Protein AF-A0A6M2CQU5-F1 (afdb_monomer)

Mean predicted aligned error: 20.32 Å

Sequence (167 aa):
MAASSAPPEDVNLLYPVLMSSTAIVNILKERYVKHPRLEELDKEALVQLYEKTVLPLPQRKYRDTRSGRALSALRKHADSRSKRKASRDFSSDSTTTKLRAGNRSHNDGKGPQRPSEPPHTKSGRQSSGGEWGSWDEESKSTKRSITNRCLGEGPPRKKHRTPITWP

pLDDT: mean 70.89, std 21.06, range [34.69, 97.88]

Organism: Rhipicephalus microplus (NCBI:txid6941)

Radius of gyration: 31.7 Å; Cα contacts (8 Å, |Δi|>4): 36; chains: 1; bounding box: 64×49×88 Å

InterPro domains:
  IPR024887 Ashwin [PF15323] (12-94)

Foldseek 3Di:
DDPPPDPPDPDPLVCLVPDDLVVLLVVCVVLVPDDPCSPPDDSVVSVVSSCVRVDDDDDDQFDPDPVSVVVVVVVVVVVVVVVVPVPPPPDPDDDDDDDDDDDDDDDDDDDDDDDDDDDDDDDDDDDDDDDDDDPDDDDDDDDDDDDDDPPDDDDDDDDDDDDDDDD

Structure (mmCIF, N/CA/C/O backbone):
data_AF-A0A6M2CQU5-F1
#
_entry.id   AF-A0A6M2CQU5-F1
#
loop_
_atom_site.group_PDB
_atom_site.id
_atom_site.type_symbol
_atom_site.label_atom_id
_atom_site.label_alt_id
_atom_site.label_comp_id
_atom_site.label_asym_id
_atom_site.label_entity_id
_atom_site.label_seq_id
_atom_site.pdbx_PDB_ins_code
_atom_site.Cartn_x
_atom_site.Cartn_y
_atom_site.Cartn_z
_atom_site.occupancy
_atom_site.B_iso_or_equiv
_atom_site.auth_seq_id
_atom_site.auth_comp_id
_atom_site.auth_asym_id
_atom_site.auth_atom_id
_atom_site.pdbx_PDB_model_num
ATOM 1 N N . MET A 1 1 ? -5.163 11.323 38.591 1.00 47.00 1 MET A N 1
ATOM 2 C CA . MET A 1 1 ? -5.604 10.296 37.624 1.00 47.00 1 MET A CA 1
ATOM 3 C C . MET A 1 1 ? -4.440 10.025 36.687 1.00 47.00 1 MET A C 1
ATOM 5 O O . MET A 1 1 ? -4.080 10.914 35.929 1.00 47.00 1 MET A O 1
ATOM 9 N N . ALA A 1 2 ? -3.766 8.885 36.843 1.00 43.62 2 ALA A N 1
ATOM 10 C CA . ALA A 1 2 ? -2.588 8.542 36.051 1.00 43.62 2 ALA A CA 1
ATOM 11 C C . ALA A 1 2 ? -3.030 7.964 34.699 1.00 43.62 2 ALA A C 1
ATOM 13 O O . ALA A 1 2 ? -3.781 6.991 34.660 1.00 43.62 2 ALA A O 1
ATOM 14 N N . ALA A 1 3 ? -2.594 8.582 33.602 1.00 52.84 3 ALA A N 1
ATOM 15 C CA . ALA A 1 3 ? -2.776 8.043 32.264 1.00 52.84 3 ALA A CA 1
ATOM 16 C C . ALA A 1 3 ? -1.886 6.801 32.120 1.00 52.84 3 ALA A C 1
ATOM 18 O O . ALA A 1 3 ? -0.664 6.905 32.059 1.00 52.84 3 ALA A O 1
ATOM 19 N N . SER A 1 4 ? -2.506 5.623 32.114 1.00 50.75 4 SER A N 1
ATOM 20 C CA . SER A 1 4 ? -1.859 4.358 31.771 1.00 50.75 4 SER A CA 1
ATOM 21 C C . SER A 1 4 ? -1.487 4.387 30.286 1.00 50.75 4 SER A C 1
ATOM 23 O O . SER A 1 4 ? -2.277 3.968 29.439 1.00 50.75 4 SER A O 1
ATOM 25 N N . SER A 1 5 ? -0.307 4.909 29.948 1.00 54.56 5 SER A N 1
ATOM 26 C CA . SER A 1 5 ? 0.266 4.726 28.616 1.00 54.56 5 SER A CA 1
ATOM 27 C C . SER A 1 5 ? 0.709 3.271 28.501 1.00 54.56 5 SER A C 1
ATOM 29 O O . SER A 1 5 ? 1.737 2.886 29.063 1.00 54.56 5 SER A O 1
ATOM 31 N N . ALA A 1 6 ? -0.096 2.452 27.824 1.00 59.59 6 ALA A N 1
ATOM 32 C CA . ALA A 1 6 ? 0.315 1.110 27.442 1.00 59.59 6 ALA A CA 1
ATOM 33 C C . ALA A 1 6 ? 1.651 1.195 26.677 1.00 59.59 6 ALA A C 1
ATOM 35 O O . ALA A 1 6 ? 1.843 2.149 25.910 1.00 59.59 6 ALA A O 1
ATOM 36 N N . PRO A 1 7 ? 2.587 0.257 26.907 1.00 59.62 7 PRO A N 1
ATOM 37 C CA . PRO A 1 7 ? 3.834 0.218 26.158 1.00 59.62 7 PRO A CA 1
ATOM 38 C C . PRO A 1 7 ? 3.524 0.174 24.654 1.00 59.62 7 PRO A C 1
ATOM 40 O O . PRO A 1 7 ? 2.490 -0.376 24.267 1.00 59.62 7 PRO A O 1
ATOM 43 N N . PRO A 1 8 ? 4.377 0.771 23.803 1.00 63.00 8 PRO A N 1
ATOM 44 C CA . PRO A 1 8 ? 4.233 0.637 22.364 1.00 63.00 8 PRO A CA 1
ATOM 45 C C . PRO A 1 8 ? 4.396 -0.844 22.028 1.00 63.00 8 PRO A C 1
ATOM 47 O O . PRO A 1 8 ? 5.507 -1.366 22.003 1.00 63.00 8 PRO A O 1
ATOM 50 N N . GLU A 1 9 ? 3.266 -1.527 21.856 1.00 66.75 9 GLU A N 1
ATOM 51 C CA . GLU A 1 9 ? 3.208 -2.874 21.306 1.00 66.75 9 GLU A CA 1
ATOM 52 C C . GLU A 1 9 ? 4.043 -2.874 20.029 1.00 66.75 9 GLU A C 1
ATOM 54 O O . GLU A 1 9 ? 3.891 -1.987 19.185 1.00 66.75 9 GLU A O 1
ATOM 59 N N . ASP A 1 10 ? 4.958 -3.830 19.909 1.00 69.88 10 ASP A N 1
ATOM 60 C CA . ASP A 1 10 ? 5.828 -3.945 18.747 1.00 69.88 10 ASP A CA 1
ATOM 61 C C . ASP A 1 10 ? 4.947 -4.357 17.557 1.00 69.88 10 ASP A C 1
ATOM 63 O O . ASP A 1 10 ? 4.588 -5.523 17.364 1.00 69.88 10 ASP A O 1
ATOM 67 N N . VAL A 1 11 ? 4.452 -3.355 16.827 1.00 76.94 11 VAL A N 1
ATOM 68 C CA . VAL A 1 11 ? 3.375 -3.541 15.859 1.00 76.94 11 VAL A CA 1
ATOM 69 C C . VAL A 1 11 ? 3.913 -4.283 14.642 1.00 76.94 11 VAL A C 1
ATOM 71 O O . VAL A 1 11 ? 4.579 -3.713 13.776 1.00 76.94 11 VAL A O 1
ATOM 74 N N . ASN A 1 12 ? 3.571 -5.564 14.529 1.00 84.31 12 ASN A N 1
ATOM 75 C CA . ASN A 1 12 ? 3.919 -6.364 13.363 1.00 84.31 12 ASN A CA 1
ATOM 76 C C . ASN A 1 12 ? 3.044 -5.994 12.150 1.00 84.31 12 ASN A C 1
ATOM 78 O O . ASN A 1 12 ? 2.016 -6.616 11.884 1.00 84.31 12 ASN A O 1
ATOM 82 N N . LEU A 1 13 ? 3.487 -4.991 11.386 1.00 89.88 13 LEU A N 1
ATOM 83 C CA . LEU A 1 13 ? 2.782 -4.451 10.214 1.00 89.88 13 LEU A CA 1
ATOM 84 C C . LEU A 1 13 ? 2.593 -5.457 9.065 1.00 89.88 13 LEU A C 1
ATOM 86 O O . LEU A 1 13 ? 1.823 -5.196 8.142 1.00 89.88 13 LEU A O 1
ATOM 90 N N . LEU A 1 14 ? 3.308 -6.585 9.077 1.00 90.50 14 LEU A N 1
ATOM 91 C CA . LEU A 1 14 ? 3.225 -7.578 8.006 1.00 90.50 14 LEU A CA 1
ATOM 92 C C . LEU A 1 14 ? 2.052 -8.552 8.194 1.00 90.50 14 LEU A C 1
ATOM 94 O O . LEU A 1 14 ? 1.560 -9.099 7.210 1.00 90.50 14 LEU A O 1
ATOM 98 N N . TYR A 1 15 ? 1.596 -8.757 9.434 1.00 92.19 15 TYR A N 1
ATOM 99 C CA . TYR A 1 15 ? 0.587 -9.763 9.773 1.00 92.19 15 TYR A CA 1
ATOM 100 C C . TYR A 1 15 ? -0.573 -9.148 10.574 1.00 92.19 15 TYR A C 1
ATOM 102 O O . TYR A 1 15 ? -0.662 -9.353 11.788 1.00 92.19 15 TYR A O 1
ATOM 110 N N . PRO A 1 16 ? -1.511 -8.443 9.908 1.00 93.31 16 PRO A N 1
ATOM 111 C CA . PRO A 1 16 ? -2.639 -7.780 10.574 1.00 93.31 16 PRO A CA 1
ATOM 112 C C . PRO A 1 16 ? -3.546 -8.739 11.362 1.00 93.31 16 PRO A C 1
ATOM 114 O O . PRO A 1 16 ? -4.187 -8.330 12.324 1.00 93.31 16 PRO A O 1
ATOM 117 N N . VAL A 1 17 ? -3.572 -10.032 11.022 1.00 94.69 17 VAL A N 1
ATOM 118 C CA . VAL A 1 17 ? -4.366 -11.059 11.727 1.00 94.69 17 VAL A CA 1
ATOM 119 C C . VAL A 1 17 ? -3.966 -11.197 13.205 1.00 94.69 17 VAL A C 1
ATOM 121 O O . VAL A 1 17 ? -4.824 -11.425 14.065 1.00 94.69 17 VAL A O 1
ATOM 124 N N . LEU A 1 18 ? -2.676 -11.025 13.507 1.00 93.38 18 LEU A N 1
ATOM 125 C CA . LEU A 1 18 ? -2.125 -11.146 14.861 1.00 93.38 18 LEU A CA 1
ATOM 126 C C . LEU A 1 18 ? -2.379 -9.898 15.716 1.00 93.38 18 LEU A C 1
ATOM 128 O O . LEU A 1 18 ? -2.203 -9.935 16.929 1.00 93.38 18 LEU A O 1
ATOM 132 N N . MET A 1 19 ? -2.809 -8.801 15.095 1.00 92.38 19 MET A N 1
ATOM 133 C CA . MET A 1 19 ? -3.024 -7.529 15.769 1.00 92.38 19 MET A CA 1
ATOM 134 C C . MET A 1 19 ? -4.395 -7.466 16.454 1.00 92.38 19 MET A C 1
ATOM 136 O O . MET A 1 19 ? -5.351 -8.160 16.080 1.00 92.38 19 MET A O 1
ATOM 140 N N . SER A 1 20 ? -4.505 -6.598 17.461 1.00 94.25 20 SER A N 1
ATOM 141 C CA . SER A 1 20 ? -5.793 -6.237 18.053 1.00 94.25 20 SER A CA 1
ATOM 142 C C . SER A 1 20 ? -6.617 -5.394 17.073 1.00 94.25 20 SER A C 1
ATOM 144 O O . SER A 1 20 ? -6.075 -4.642 16.260 1.00 94.25 20 SER A O 1
ATOM 146 N N . SER A 1 21 ? -7.947 -5.495 17.150 1.00 94.69 21 SER A N 1
ATOM 147 C CA . SER A 1 21 ? -8.855 -4.690 16.319 1.00 94.69 21 SER A CA 1
ATOM 148 C C . SER A 1 21 ? -8.611 -3.190 16.506 1.00 94.69 21 SER A C 1
ATOM 150 O O . SER A 1 21 ? -8.567 -2.444 15.531 1.00 94.69 21 SER A O 1
ATOM 152 N N . THR A 1 22 ? -8.358 -2.758 17.743 1.00 94.62 22 THR A N 1
ATOM 153 C CA . THR A 1 22 ? -8.057 -1.362 18.085 1.00 94.62 22 THR A CA 1
ATOM 154 C C . THR A 1 22 ? -6.765 -0.866 17.434 1.00 94.62 22 THR A C 1
ATOM 156 O O . THR A 1 22 ? -6.745 0.244 16.903 1.00 94.62 22 THR A O 1
ATOM 159 N N . ALA A 1 23 ? -5.710 -1.688 17.391 1.00 94.38 23 ALA A N 1
ATOM 160 C CA . ALA A 1 23 ? -4.463 -1.333 16.716 1.00 94.38 23 ALA A CA 1
ATOM 161 C C . ALA A 1 23 ? -4.660 -1.172 15.200 1.00 94.38 23 ALA A C 1
ATOM 163 O O . ALA A 1 23 ? -4.158 -0.216 14.610 1.00 94.38 23 ALA A O 1
ATOM 164 N N . ILE A 1 24 ? -5.437 -2.063 14.572 1.00 94.81 24 ILE A N 1
ATOM 165 C CA . ILE A 1 24 ? -5.751 -1.972 13.137 1.00 94.81 24 ILE A CA 1
ATOM 166 C C . ILE A 1 24 ? -6.526 -0.680 12.838 1.00 94.81 24 ILE A C 1
ATOM 168 O O . ILE A 1 24 ? -6.179 0.041 11.902 1.00 94.81 24 ILE A O 1
ATOM 172 N N . VAL A 1 25 ? -7.530 -0.348 13.656 1.00 95.81 25 VAL A N 1
ATOM 173 C CA . VAL A 1 25 ? -8.308 0.896 13.529 1.00 95.81 25 VAL A CA 1
ATOM 174 C C . VAL A 1 25 ? -7.408 2.126 13.647 1.00 95.81 25 VAL A C 1
ATOM 176 O O . VAL A 1 25 ? -7.523 3.039 12.828 1.00 95.81 25 VAL A O 1
ATOM 179 N N . ASN A 1 26 ? -6.492 2.150 14.619 1.00 94.88 26 ASN A N 1
ATOM 180 C CA . ASN A 1 26 ? -5.570 3.271 14.808 1.00 94.88 26 ASN A CA 1
ATOM 181 C C . ASN A 1 26 ? -4.686 3.486 13.575 1.00 94.88 26 ASN A C 1
ATOM 183 O O . ASN A 1 26 ? -4.609 4.605 13.073 1.00 94.88 26 ASN A O 1
ATOM 187 N N . ILE A 1 27 ? -4.120 2.419 13.007 1.00 94.88 27 ILE A N 1
ATOM 188 C CA . ILE A 1 27 ? -3.289 2.528 11.798 1.00 94.88 27 ILE A CA 1
ATOM 189 C C . ILE A 1 27 ? -4.110 2.998 10.599 1.00 94.88 27 ILE A C 1
ATOM 191 O O . ILE A 1 27 ? -3.653 3.837 9.824 1.00 94.88 27 ILE A O 1
ATOM 195 N N . LEU A 1 28 ? -5.331 2.487 10.429 1.00 95.12 28 LEU A N 1
ATOM 196 C CA . LEU A 1 28 ? -6.207 2.913 9.336 1.00 95.12 28 LEU A CA 1
ATOM 197 C C . LEU A 1 28 ? -6.585 4.400 9.457 1.00 95.12 28 LEU A C 1
ATOM 199 O O . LEU A 1 28 ? -6.638 5.098 8.442 1.00 95.12 28 LEU A O 1
ATOM 203 N N . LYS A 1 29 ? -6.768 4.908 10.684 1.00 95.25 29 LYS A N 1
ATOM 204 C CA . LYS A 1 29 ? -6.970 6.339 10.962 1.00 95.25 29 LYS A CA 1
ATOM 205 C C . LYS A 1 29 ? -5.717 7.167 10.669 1.00 95.25 29 LYS A C 1
ATOM 207 O O . LYS A 1 29 ? -5.818 8.173 9.973 1.00 95.25 29 LYS A O 1
ATOM 212 N N . GLU A 1 30 ? -4.542 6.730 11.125 1.00 94.50 30 GLU A N 1
ATOM 213 C CA . GLU A 1 30 ? -3.251 7.388 10.851 1.00 94.50 30 GLU A CA 1
ATOM 214 C C . GLU A 1 30 ? -2.927 7.453 9.352 1.00 94.50 30 GLU A C 1
ATOM 216 O O . GLU A 1 30 ? -2.305 8.399 8.872 1.00 94.50 30 GLU A O 1
ATOM 221 N N . ARG A 1 31 ? -3.361 6.445 8.589 1.00 94.00 31 ARG A N 1
ATOM 222 C CA . ARG A 1 31 ? -3.231 6.388 7.127 1.00 94.00 31 ARG A CA 1
ATOM 223 C C . ARG A 1 31 ? -4.360 7.112 6.387 1.00 94.00 31 ARG A C 1
ATOM 225 O O . ARG A 1 31 ? -4.387 7.071 5.160 1.00 94.00 31 ARG A O 1
ATOM 232 N N . TYR A 1 32 ? -5.261 7.785 7.104 1.00 95.31 32 TYR A N 1
ATOM 233 C CA . TYR A 1 32 ? -6.387 8.542 6.551 1.00 95.31 32 TYR A CA 1
ATOM 234 C C . TYR A 1 32 ? -7.287 7.715 5.615 1.00 95.31 32 TYR A C 1
ATOM 236 O O . TYR A 1 32 ? -7.790 8.217 4.604 1.00 95.31 32 TYR A O 1
ATOM 244 N N . VAL A 1 33 ? -7.510 6.435 5.940 1.00 94.69 33 VAL A N 1
ATOM 245 C CA . VAL A 1 33 ? -8.412 5.567 5.174 1.00 94.69 33 VAL A CA 1
ATOM 246 C C . VAL A 1 33 ? -9.856 6.018 5.398 1.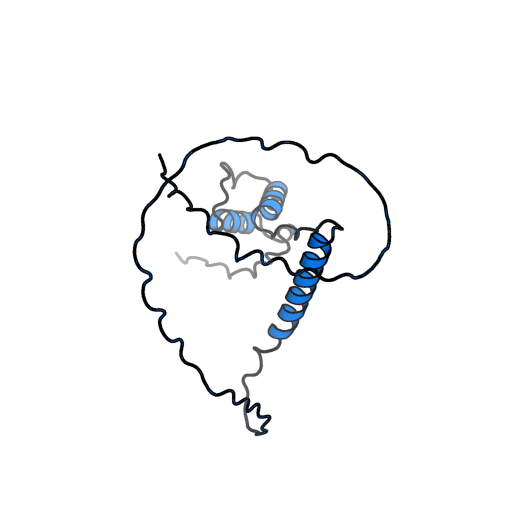00 94.69 33 VAL A C 1
ATOM 248 O O . VAL A 1 33 ? -10.379 5.981 6.510 1.00 94.69 33 VAL A O 1
ATOM 251 N N . LYS A 1 34 ? -10.521 6.458 4.325 1.00 92.75 34 LYS A N 1
ATOM 252 C CA . LYS A 1 34 ? -11.905 6.948 4.372 1.00 92.75 34 LYS A CA 1
ATOM 253 C C . LYS A 1 34 ? -12.884 5.773 4.455 1.00 92.75 34 LYS A C 1
ATOM 255 O O . LYS A 1 34 ? -13.228 5.193 3.430 1.00 92.75 34 LYS A O 1
ATOM 260 N N . HIS A 1 35 ? -13.354 5.452 5.658 1.00 91.56 35 HIS A N 1
ATOM 261 C CA . HIS A 1 35 ? -14.461 4.516 5.874 1.00 91.56 35 HIS A CA 1
ATOM 262 C C . HIS A 1 35 ? -15.443 5.097 6.906 1.00 91.56 35 HIS A C 1
ATOM 264 O O . HIS A 1 35 ? -15.001 5.477 7.989 1.00 91.56 35 HIS A O 1
ATOM 270 N N . PRO A 1 36 ? -16.756 5.185 6.608 1.00 88.12 36 PRO A 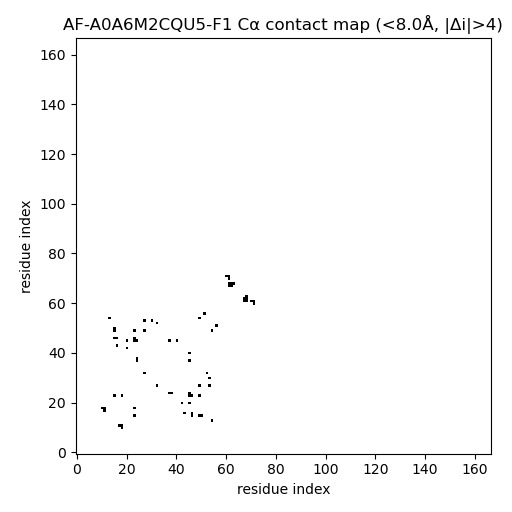N 1
ATOM 271 C CA . PRO A 1 36 ? -17.718 5.901 7.454 1.00 88.12 36 PRO A CA 1
ATOM 272 C C . PRO A 1 36 ? -17.924 5.258 8.832 1.00 88.12 36 PRO A C 1
ATOM 274 O O . PRO A 1 36 ? -18.296 5.945 9.775 1.00 88.12 36 PRO A O 1
ATOM 277 N N . ARG A 1 37 ? -17.687 3.949 8.949 1.00 91.88 37 ARG A N 1
ATOM 278 C CA . ARG A 1 37 ? -17.902 3.162 10.172 1.00 91.88 37 ARG A CA 1
ATOM 279 C C . ARG A 1 37 ? -16.724 2.236 10.408 1.00 91.88 37 ARG A C 1
ATOM 281 O O . ARG A 1 37 ? -16.807 1.046 10.155 1.00 91.88 37 ARG A O 1
ATOM 288 N N . LEU A 1 38 ? -15.569 2.803 10.730 1.00 92.62 38 LEU A N 1
ATOM 289 C CA . LEU A 1 38 ? -14.332 2.029 10.879 1.00 92.62 38 LEU A CA 1
ATOM 290 C C . LEU A 1 38 ? -14.313 1.241 12.203 1.00 92.62 38 LEU A C 1
ATOM 292 O O . LEU A 1 38 ? -13.746 0.162 12.265 1.00 92.62 38 LEU A O 1
ATOM 296 N N . GLU A 1 39 ? -14.976 1.756 13.238 1.00 92.38 39 GLU A N 1
ATOM 297 C CA . GLU A 1 39 ? -15.015 1.157 14.582 1.00 92.38 39 GLU A CA 1
ATOM 298 C C . GLU A 1 39 ? -16.064 0.047 14.731 1.00 92.38 39 GLU A C 1
ATOM 300 O O . GLU A 1 39 ? -15.928 -0.808 15.597 1.00 92.38 39 GLU A O 1
ATOM 305 N N . GLU A 1 40 ? -17.086 0.042 13.873 1.00 95.12 40 GLU A N 1
ATOM 306 C CA . GLU A 1 40 ? -18.176 -0.946 13.891 1.00 95.12 40 GLU A CA 1
ATOM 307 C C . GLU A 1 40 ? -17.854 -2.204 13.066 1.00 95.12 40 GLU A C 1
ATOM 309 O O . GLU A 1 40 ? -18.649 -3.138 13.032 1.00 95.12 40 GLU A O 1
ATOM 314 N N . LEU A 1 41 ? -16.726 -2.221 12.347 1.00 94.75 41 LEU A N 1
ATOM 315 C CA . LEU A 1 41 ? -16.362 -3.336 11.478 1.00 94.75 41 LEU A CA 1
ATOM 316 C C . LEU A 1 41 ? -15.846 -4.534 12.275 1.00 94.75 41 LEU A C 1
ATOM 318 O O . LEU A 1 41 ? -15.036 -4.397 13.194 1.00 94.75 41 LEU A O 1
ATOM 322 N N . ASP A 1 42 ? -16.221 -5.723 11.809 1.00 96.69 42 ASP A N 1
ATOM 323 C CA . ASP A 1 42 ? -15.645 -6.975 12.284 1.00 96.69 42 ASP A CA 1
ATOM 324 C C . ASP A 1 42 ? -14.130 -7.011 12.062 1.00 96.69 42 ASP A C 1
ATOM 326 O O . ASP A 1 42 ? -13.595 -6.450 11.097 1.00 96.69 42 ASP A O 1
ATOM 330 N N . LYS A 1 43 ? -13.422 -7.748 12.928 1.00 96.06 43 LYS A N 1
ATOM 331 C CA . LYS A 1 43 ? -11.962 -7.905 12.834 1.00 96.06 43 LYS A CA 1
ATOM 332 C C . LYS A 1 43 ? -11.533 -8.404 11.451 1.00 96.06 43 LYS A C 1
ATOM 334 O O . LYS A 1 43 ? -10.549 -7.912 10.908 1.00 96.06 43 LYS A O 1
ATOM 339 N N . GLU A 1 44 ? -12.269 -9.343 10.863 1.00 97.12 44 GLU A N 1
ATOM 340 C CA . GLU A 1 44 ? -11.964 -9.871 9.528 1.00 97.12 44 GLU A CA 1
ATOM 341 C C . GLU A 1 44 ? -12.087 -8.798 8.439 1.00 97.12 44 GLU A C 1
ATOM 343 O O . GLU A 1 44 ? -11.209 -8.674 7.583 1.00 97.12 44 GLU A O 1
ATOM 348 N N . ALA A 1 45 ? -13.133 -7.971 8.500 1.00 96.69 45 ALA A N 1
ATOM 349 C CA . ALA A 1 45 ? -13.329 -6.871 7.563 1.00 96.69 45 ALA A CA 1
ATOM 350 C C . ALA A 1 45 ? -12.243 -5.792 7.720 1.00 96.69 45 ALA A C 1
ATOM 352 O O . ALA A 1 45 ? -11.736 -5.274 6.721 1.00 96.69 45 ALA A O 1
ATOM 353 N N . LEU A 1 46 ? -11.831 -5.501 8.959 1.00 96.31 46 LEU A N 1
ATOM 354 C CA . LEU A 1 46 ? -10.708 -4.608 9.258 1.00 96.31 46 LEU A CA 1
ATOM 355 C C . LEU A 1 46 ? -9.393 -5.124 8.670 1.00 96.31 46 LEU A C 1
ATOM 357 O O . LEU A 1 46 ? -8.659 -4.356 8.048 1.00 96.31 46 LEU A O 1
ATOM 361 N N . VAL A 1 47 ? -9.113 -6.420 8.821 1.00 96.56 47 VAL A N 1
ATOM 362 C CA . VAL A 1 47 ? -7.927 -7.063 8.243 1.00 96.56 47 VAL A CA 1
ATOM 363 C C . VAL A 1 47 ? -7.950 -6.965 6.717 1.00 96.56 47 VAL A C 1
ATOM 365 O O . VAL A 1 47 ? -6.974 -6.514 6.125 1.00 96.56 47 VAL A O 1
ATOM 368 N N . GLN A 1 48 ? -9.070 -7.291 6.068 1.00 96.19 48 GLN A N 1
ATOM 369 C CA . GLN A 1 48 ? -9.181 -7.174 4.609 1.00 96.19 48 GLN A CA 1
ATOM 370 C C . GLN A 1 48 ? -8.984 -5.735 4.123 1.00 96.19 48 GLN A C 1
ATOM 372 O O . GLN A 1 48 ? -8.378 -5.500 3.074 1.00 96.19 48 GLN A O 1
ATOM 377 N N . LEU A 1 49 ? -9.514 -4.755 4.859 1.00 95.94 49 LEU A N 1
ATOM 378 C CA . LEU A 1 49 ? -9.329 -3.346 4.533 1.00 95.94 49 LEU A CA 1
ATOM 379 C C . LEU A 1 49 ? -7.859 -2.939 4.684 1.00 95.94 49 LEU A C 1
ATOM 381 O O . LEU A 1 49 ? -7.322 -2.258 3.808 1.00 95.94 49 LEU A O 1
ATOM 385 N N . TYR A 1 50 ? -7.196 -3.401 5.744 1.00 95.94 50 TYR A N 1
ATOM 386 C CA . TYR A 1 50 ? -5.768 -3.200 5.969 1.00 95.94 50 TYR A CA 1
ATOM 387 C C . TYR A 1 50 ? -4.923 -3.783 4.833 1.00 95.94 50 TYR A C 1
ATOM 389 O O . TYR A 1 50 ? -4.092 -3.080 4.262 1.00 95.94 50 TYR A O 1
ATOM 397 N N . GLU A 1 51 ? -5.169 -5.032 4.438 1.00 94.75 51 GLU A N 1
ATOM 398 C CA . GLU A 1 51 ? -4.441 -5.685 3.345 1.00 94.75 51 GLU A CA 1
ATOM 399 C C . GLU A 1 51 ? -4.584 -4.934 2.017 1.00 94.75 51 GLU A C 1
ATOM 401 O O . GLU A 1 51 ? -3.627 -4.820 1.255 1.00 94.75 51 GLU A O 1
ATOM 406 N N . LYS A 1 52 ? -5.769 -4.377 1.746 1.00 93.62 52 LYS A N 1
ATOM 407 C CA . LYS A 1 52 ? -6.042 -3.623 0.514 1.00 93.62 52 LYS A CA 1
ATOM 408 C C . LYS A 1 52 ? -5.397 -2.238 0.487 1.00 93.62 52 LYS A C 1
ATOM 410 O O . LYS A 1 52 ? -5.128 -1.729 -0.599 1.00 93.62 52 LYS A O 1
ATOM 415 N N . THR A 1 53 ? -5.229 -1.601 1.644 1.00 94.19 53 THR A N 1
ATOM 416 C CA . THR A 1 53 ? -4.897 -0.166 1.728 1.00 94.19 53 THR A CA 1
ATOM 417 C C . THR A 1 53 ? -3.510 0.115 2.288 1.00 94.19 53 THR A C 1
ATOM 419 O O . THR A 1 53 ? -2.856 1.054 1.841 1.00 94.19 53 THR A O 1
ATOM 422 N N . VAL A 1 54 ? -3.057 -0.678 3.257 1.00 94.19 54 VAL A N 1
ATOM 423 C CA . VAL A 1 54 ? -1.807 -0.449 3.990 1.00 94.19 54 VAL A CA 1
ATOM 424 C C . VAL A 1 54 ? -0.672 -1.288 3.421 1.00 94.19 54 VAL A C 1
ATOM 426 O O . VAL A 1 54 ? 0.455 -0.799 3.318 1.00 94.19 54 VAL A O 1
ATOM 429 N N . LEU A 1 55 ? -0.947 -2.539 3.043 1.00 91.69 55 LEU A N 1
ATOM 430 C CA . LEU A 1 55 ? 0.097 -3.409 2.518 1.00 91.69 55 LEU A CA 1
ATOM 431 C C . LEU A 1 55 ? 0.537 -2.974 1.113 1.00 91.69 55 LEU A C 1
ATOM 433 O O . LEU A 1 55 ? -0.283 -2.565 0.286 1.00 91.69 55 LEU A O 1
ATOM 437 N N . PRO A 1 56 ? 1.842 -3.083 0.809 1.00 90.25 56 PRO A N 1
ATOM 438 C CA . PRO A 1 56 ? 2.337 -2.792 -0.523 1.00 90.25 56 PRO A CA 1
ATOM 439 C C . PRO A 1 56 ? 1.733 -3.774 -1.529 1.00 90.25 56 PRO A C 1
ATOM 441 O O . PRO A 1 56 ? 1.785 -4.992 -1.355 1.00 90.25 56 PRO A O 1
ATOM 444 N N . LEU A 1 57 ? 1.194 -3.231 -2.619 1.00 89.06 57 LEU A N 1
ATOM 445 C CA . LEU A 1 57 ? 0.628 -4.032 -3.697 1.00 89.06 57 LEU A CA 1
ATOM 446 C C . LEU A 1 57 ? 1.687 -4.945 -4.336 1.00 89.06 57 LEU A C 1
ATOM 448 O O . LEU A 1 57 ? 2.867 -4.579 -4.421 1.00 89.06 57 LEU A O 1
ATOM 452 N N . PRO A 1 58 ? 1.278 -6.113 -4.865 1.00 89.31 58 PRO A N 1
ATOM 453 C CA . PRO A 1 58 ? 2.194 -6.998 -5.560 1.00 89.31 58 PRO A CA 1
ATOM 454 C C . PRO A 1 58 ? 2.842 -6.275 -6.742 1.00 89.31 58 PRO A C 1
ATOM 456 O O . PRO A 1 58 ? 2.185 -5.669 -7.592 1.00 89.31 58 PRO A O 1
ATOM 459 N N . GLN A 1 59 ? 4.166 -6.367 -6.820 1.00 90.12 59 GLN A N 1
ATOM 460 C CA . GLN A 1 59 ? 4.923 -5.683 -7.858 1.00 90.12 59 GLN A CA 1
ATOM 461 C C . GLN A 1 59 ? 4.566 -6.220 -9.254 1.00 90.12 59 GLN A C 1
ATOM 463 O O . GLN A 1 59 ? 4.667 -7.422 -9.521 1.00 90.12 59 GLN A O 1
ATOM 468 N N . ARG A 1 60 ? 4.243 -5.306 -10.179 1.00 92.31 60 ARG A N 1
ATOM 469 C CA . ARG A 1 60 ? 3.833 -5.604 -11.563 1.00 92.31 60 ARG A CA 1
ATOM 470 C C . ARG A 1 60 ? 4.742 -6.631 -12.257 1.00 92.31 60 ARG A C 1
ATOM 472 O O . ARG A 1 60 ? 5.970 -6.500 -12.256 1.00 92.31 60 ARG A O 1
ATOM 479 N N . LYS A 1 61 ? 4.119 -7.609 -12.925 1.00 94.25 61 LYS A N 1
ATOM 480 C CA . LYS A 1 61 ? 4.775 -8.511 -13.885 1.00 94.25 61 LYS A CA 1
ATOM 481 C C . LYS A 1 61 ? 4.720 -7.885 -15.282 1.00 94.25 61 LYS A C 1
ATOM 483 O O . LYS A 1 61 ? 3.650 -7.490 -15.747 1.00 94.25 61 LYS A O 1
ATOM 488 N N . TYR A 1 62 ? 5.871 -7.749 -15.933 1.00 96.25 62 TYR A N 1
ATOM 489 C CA . TYR A 1 62 ? 5.934 -7.265 -17.312 1.00 96.25 62 TYR A CA 1
ATOM 490 C C . TYR A 1 62 ? 5.606 -8.403 -18.287 1.00 96.25 62 TYR A C 1
ATOM 492 O O . TYR A 1 62 ? 5.915 -9.561 -18.015 1.00 96.25 62 TYR A O 1
ATOM 500 N N . ARG A 1 63 ? 4.969 -8.069 -19.417 1.00 97.31 63 ARG A N 1
ATOM 501 C CA . ARG A 1 63 ? 4.693 -9.023 -20.505 1.00 97.31 63 ARG A CA 1
ATOM 502 C C . ARG A 1 63 ? 5.995 -9.499 -21.152 1.00 97.31 63 ARG A C 1
ATOM 504 O O . ARG A 1 63 ? 6.994 -8.782 -21.102 1.00 97.31 63 ARG A O 1
ATOM 511 N N . ASP A 1 64 ? 5.964 -10.653 -21.816 1.00 96.38 64 ASP A N 1
ATOM 512 C CA . ASP A 1 64 ? 7.134 -11.192 -22.518 1.00 96.38 64 ASP A CA 1
ATOM 513 C C . ASP A 1 64 ? 7.362 -10.535 -23.893 1.00 96.38 64 ASP A C 1
ATOM 515 O O . ASP A 1 64 ? 7.343 -11.165 -24.945 1.00 96.38 64 ASP A O 1
ATOM 519 N N . THR A 1 65 ? 7.545 -9.218 -23.887 1.00 97.88 65 THR A N 1
ATOM 520 C CA . THR A 1 65 ? 7.928 -8.422 -25.058 1.00 97.88 65 THR A CA 1
ATOM 521 C C . THR A 1 65 ? 9.380 -7.977 -24.926 1.00 97.88 65 THR A C 1
ATOM 523 O O . THR A 1 65 ? 9.941 -7.983 -23.831 1.00 97.88 65 THR A O 1
ATOM 526 N N . ARG A 1 66 ? 10.013 -7.512 -26.012 1.00 97.50 66 ARG A N 1
ATOM 527 C CA . ARG A 1 66 ? 11.384 -6.960 -25.949 1.00 97.50 66 ARG A CA 1
ATOM 528 C C . ARG A 1 66 ? 11.522 -5.880 -24.866 1.00 97.50 66 ARG A C 1
ATOM 530 O O . ARG A 1 66 ? 12.479 -5.903 -24.094 1.00 97.50 66 ARG A O 1
ATOM 537 N N . SER A 1 67 ? 10.548 -4.972 -24.780 1.00 97.50 67 SER A N 1
ATOM 538 C CA . SER A 1 67 ? 10.503 -3.931 -23.747 1.00 97.50 67 SER A CA 1
ATOM 539 C C . SER A 1 67 ? 10.249 -4.510 -22.354 1.00 97.50 67 SER A C 1
ATOM 541 O O . SER A 1 67 ? 10.934 -4.136 -21.404 1.00 97.50 67 SER A O 1
ATOM 543 N N . GLY A 1 68 ? 9.330 -5.467 -22.219 1.00 97.88 68 GLY A N 1
ATOM 544 C CA . GLY A 1 68 ? 9.044 -6.114 -20.942 1.00 97.88 68 GLY A CA 1
ATOM 545 C C . GLY A 1 68 ? 10.219 -6.926 -20.391 1.00 97.88 68 GLY A C 1
ATOM 546 O O . GLY A 1 68 ? 10.486 -6.869 -19.189 1.00 97.88 68 GLY A O 1
ATOM 547 N N . ARG A 1 69 ? 10.993 -7.596 -21.256 1.00 97.44 69 ARG A N 1
ATOM 548 C CA . ARG A 1 69 ? 12.246 -8.282 -20.894 1.00 97.44 69 ARG A CA 1
ATOM 549 C C . ARG A 1 69 ? 13.301 -7.294 -20.407 1.00 97.44 69 ARG A C 1
ATOM 551 O O . ARG A 1 69 ? 13.900 -7.526 -19.359 1.00 97.44 69 ARG A O 1
ATOM 558 N N . ALA A 1 70 ? 13.485 -6.175 -21.111 1.00 97.12 70 ALA A N 1
ATOM 559 C CA . ALA A 1 70 ? 14.421 -5.128 -20.703 1.00 97.12 70 ALA A CA 1
ATOM 560 C C . ALA A 1 70 ? 14.052 -4.530 -19.332 1.00 97.12 70 ALA A C 1
ATOM 562 O O . ALA A 1 70 ? 14.899 -4.449 -18.444 1.00 97.12 70 ALA A O 1
ATOM 563 N N . LEU A 1 71 ? 12.776 -4.195 -19.113 1.00 96.56 71 LEU A N 1
ATOM 564 C CA . LEU A 1 71 ? 12.288 -3.686 -17.825 1.00 96.56 71 LEU A CA 1
ATOM 565 C C . LEU A 1 71 ? 12.408 -4.725 -16.703 1.00 96.56 71 LEU A C 1
ATOM 567 O O . LEU A 1 71 ? 12.784 -4.392 -15.579 1.00 96.56 71 LEU A O 1
ATOM 571 N N . SER A 1 72 ? 12.147 -5.996 -17.008 1.00 95.94 72 SER A N 1
ATOM 572 C CA . SER A 1 72 ? 12.339 -7.093 -16.057 1.00 95.94 72 SER A CA 1
ATOM 573 C C . SER A 1 72 ? 13.810 -7.269 -15.676 1.00 95.94 72 SER A C 1
ATOM 575 O O . SER A 1 72 ? 14.111 -7.498 -14.506 1.00 95.94 72 SER A O 1
ATOM 577 N N . ALA A 1 73 ? 14.735 -7.136 -16.632 1.00 95.06 73 ALA A N 1
ATOM 578 C CA . ALA A 1 73 ? 16.172 -7.197 -16.372 1.00 95.06 73 ALA A CA 1
ATOM 579 C C . ALA A 1 73 ? 16.643 -6.022 -15.499 1.00 95.06 73 ALA A C 1
ATOM 581 O O . ALA A 1 73 ? 17.347 -6.238 -14.511 1.00 95.06 73 ALA A O 1
ATOM 582 N N . LEU A 1 74 ? 16.189 -4.799 -15.802 1.00 94.56 74 LEU A N 1
ATOM 583 C CA . LEU A 1 74 ? 16.470 -3.612 -14.986 1.00 94.56 74 LEU A CA 1
ATOM 584 C C . LEU A 1 74 ? 15.973 -3.781 -13.547 1.00 94.56 74 LEU A C 1
ATOM 586 O O . LEU A 1 74 ? 16.706 -3.478 -12.606 1.00 94.56 74 LEU A O 1
ATOM 590 N N . ARG A 1 75 ? 14.765 -4.327 -13.371 1.00 92.12 75 ARG A N 1
ATOM 591 C CA . ARG A 1 75 ? 14.206 -4.624 -12.048 1.00 92.12 75 ARG A CA 1
ATOM 592 C C . ARG A 1 75 ? 15.077 -5.609 -11.267 1.00 92.12 75 ARG A C 1
ATOM 594 O O . ARG A 1 75 ? 15.492 -5.294 -10.158 1.00 92.12 75 ARG A O 1
ATOM 601 N N . LYS A 1 76 ? 15.414 -6.763 -11.856 1.00 91.88 76 LYS A N 1
ATOM 602 C CA . LYS A 1 76 ? 16.279 -7.771 -11.208 1.00 91.88 76 LYS A CA 1
ATOM 603 C C . LYS A 1 76 ? 17.614 -7.171 -10.754 1.00 91.88 76 LYS A C 1
ATOM 605 O O . LYS A 1 76 ? 18.140 -7.528 -9.702 1.00 91.88 76 LYS A O 1
ATOM 610 N N . HIS A 1 77 ? 18.156 -6.246 -11.542 1.00 92.12 77 HIS A N 1
ATOM 611 C CA . HIS A 1 77 ? 19.394 -5.555 -11.213 1.00 92.12 77 HIS A CA 1
ATOM 612 C C . HIS A 1 77 ? 19.237 -4.511 -10.088 1.00 92.12 77 HIS A C 1
ATOM 614 O O . HIS A 1 77 ? 20.159 -4.322 -9.296 1.00 92.12 77 HIS A O 1
ATOM 620 N N . ALA A 1 78 ? 18.087 -3.841 -9.977 1.00 88.62 78 ALA A N 1
ATOM 621 C CA . ALA A 1 78 ? 17.789 -2.958 -8.847 1.00 88.62 78 ALA A CA 1
ATOM 622 C C . ALA A 1 78 ? 17.637 -3.752 -7.535 1.00 88.62 78 ALA A C 1
ATOM 624 O O . ALA A 1 78 ? 18.258 -3.404 -6.527 1.00 88.62 78 ALA A O 1
ATOM 625 N N . ASP A 1 79 ? 16.908 -4.871 -7.577 1.00 86.69 79 ASP A N 1
ATOM 626 C CA . ASP A 1 79 ? 16.666 -5.732 -6.413 1.00 86.69 79 ASP A CA 1
ATOM 627 C C . ASP A 1 79 ? 17.980 -6.310 -5.848 1.00 86.69 79 ASP A C 1
ATOM 629 O O . ASP A 1 79 ? 18.177 -6.375 -4.633 1.00 86.69 79 ASP A O 1
ATOM 633 N N . SER A 1 80 ? 18.939 -6.665 -6.713 1.00 84.94 80 SER A N 1
ATOM 634 C CA . SER A 1 80 ? 20.256 -7.172 -6.288 1.00 84.94 80 SER A CA 1
ATOM 635 C C . SER A 1 80 ? 21.171 -6.104 -5.673 1.00 84.94 80 SER A C 1
ATOM 637 O O . SER A 1 80 ? 22.084 -6.424 -4.907 1.00 84.94 80 SER A O 1
ATOM 639 N N . ARG A 1 81 ? 20.950 -4.821 -5.984 1.00 79.56 81 ARG A N 1
ATOM 640 C CA . ARG A 1 81 ? 21.691 -3.704 -5.377 1.00 79.56 81 ARG A CA 1
ATOM 641 C C . ARG A 1 81 ? 21.180 -3.377 -3.979 1.00 79.56 81 ARG A C 1
ATOM 643 O O . ARG A 1 81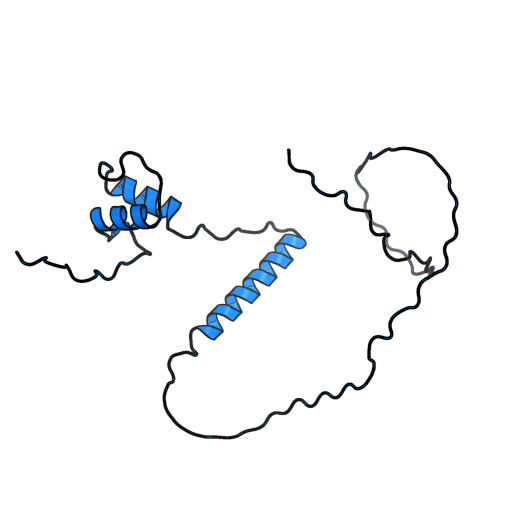 ? 22.000 -3.083 -3.114 1.00 79.56 81 ARG A O 1
ATOM 650 N N . SER A 1 82 ? 19.870 -3.474 -3.756 1.00 68.50 82 SER A N 1
ATOM 651 C CA . SER A 1 82 ? 19.258 -3.221 -2.444 1.00 68.50 82 SER A CA 1
ATOM 652 C C . SER A 1 82 ? 19.823 -4.158 -1.365 1.00 68.50 82 SER A C 1
ATOM 654 O O . SER A 1 82 ? 20.271 -3.704 -0.313 1.00 68.50 82 SER A O 1
ATOM 656 N N . LYS A 1 83 ? 19.970 -5.452 -1.685 1.00 63.94 83 LYS A N 1
ATOM 657 C CA . LYS A 1 83 ? 20.527 -6.460 -0.763 1.00 63.94 83 LYS A CA 1
ATOM 658 C C . LYS A 1 83 ? 21.955 -6.170 -0.285 1.00 63.94 83 LYS A C 1
ATOM 660 O O . LYS A 1 83 ? 22.329 -6.623 0.787 1.00 63.94 83 LYS A O 1
ATOM 665 N N . ARG A 1 84 ? 22.757 -5.418 -1.048 1.00 62.12 84 ARG A N 1
ATOM 666 C CA . ARG A 1 84 ? 24.155 -5.104 -0.688 1.00 62.12 84 ARG A CA 1
ATOM 667 C C . ARG A 1 84 ? 24.307 -3.889 0.227 1.00 62.12 84 ARG A C 1
ATOM 669 O O . ARG A 1 84 ? 25.405 -3.657 0.720 1.00 62.12 84 ARG A O 1
ATOM 676 N N . LYS A 1 85 ? 23.253 -3.090 0.422 1.00 57.66 85 LYS A N 1
ATOM 677 C CA . LYS A 1 85 ? 23.309 -1.892 1.274 1.00 57.66 85 LYS A CA 1
ATOM 678 C C . LYS A 1 85 ? 22.820 -2.130 2.701 1.00 57.66 85 LYS A C 1
ATOM 680 O O . LYS A 1 85 ? 23.269 -1.424 3.589 1.00 57.66 85 LYS A O 1
ATOM 685 N N . ALA A 1 86 ? 21.979 -3.136 2.933 1.00 57.34 86 ALA A N 1
ATOM 686 C CA . ALA A 1 86 ? 21.422 -3.415 4.260 1.00 57.34 86 ALA A CA 1
ATOM 687 C C . ALA A 1 86 ? 22.445 -3.956 5.283 1.00 57.34 86 ALA A C 1
ATOM 689 O O . ALA A 1 86 ? 22.143 -4.014 6.467 1.00 57.34 86 ALA A O 1
ATOM 690 N N . SER A 1 87 ? 23.650 -4.348 4.855 1.00 57.72 87 SER A N 1
ATOM 691 C CA . SER A 1 87 ? 24.677 -4.924 5.734 1.00 57.72 87 SER A CA 1
ATOM 692 C C . SER A 1 87 ? 25.772 -3.939 6.161 1.00 57.72 87 SER A C 1
ATOM 694 O O . SER A 1 87 ? 26.779 -4.381 6.706 1.00 57.72 87 SER A O 1
ATOM 696 N N . ARG A 1 88 ? 25.656 -2.636 5.852 1.00 56.56 88 ARG A N 1
ATOM 697 C CA . ARG A 1 88 ? 26.769 -1.682 6.036 1.00 56.56 88 ARG A CA 1
ATOM 698 C C . ARG A 1 88 ? 26.636 -0.740 7.239 1.00 56.56 88 ARG A C 1
ATOM 700 O O . ARG A 1 88 ? 27.610 -0.067 7.552 1.00 56.56 88 ARG A O 1
ATOM 707 N N . ASP A 1 89 ? 25.514 -0.761 7.953 1.00 54.50 89 ASP A N 1
ATOM 708 C CA . ASP A 1 89 ? 25.243 0.249 8.990 1.00 54.50 89 ASP A CA 1
ATOM 709 C C . ASP A 1 89 ? 25.366 -0.263 10.441 1.00 54.50 89 ASP A C 1
ATOM 711 O O . ASP A 1 89 ? 25.034 0.455 11.376 1.00 54.50 89 ASP A O 1
ATOM 715 N N . PHE A 1 90 ? 25.942 -1.452 10.661 1.00 51.47 90 PHE A N 1
ATOM 716 C CA . PHE A 1 90 ? 26.339 -1.929 11.998 1.00 51.47 90 PHE A CA 1
ATOM 717 C C . PHE A 1 90 ? 27.826 -2.290 12.044 1.00 51.47 90 PHE A C 1
ATOM 719 O O . PHE A 1 90 ? 28.201 -3.448 12.185 1.00 51.47 90 PHE A O 1
ATOM 726 N N . SER A 1 91 ? 28.695 -1.294 11.896 1.00 49.84 91 SER A N 1
ATOM 727 C CA . SER A 1 91 ? 30.096 -1.423 12.309 1.00 49.84 91 SER A CA 1
ATOM 728 C C . SER A 1 91 ? 30.633 -0.061 12.727 1.00 49.84 91 SER A C 1
ATOM 730 O O . SER A 1 91 ? 31.482 0.528 12.062 1.00 49.84 91 SER A O 1
ATOM 732 N N . SER A 1 92 ? 30.102 0.454 13.833 1.00 57.41 92 SER A N 1
ATOM 733 C CA . SER A 1 92 ? 30.804 1.454 14.631 1.00 57.41 92 SER A CA 1
ATOM 734 C C . SER A 1 92 ? 31.721 0.717 15.604 1.00 57.41 92 SER A C 1
ATOM 736 O O . SER A 1 92 ? 31.352 0.549 16.759 1.00 57.41 92 SER A O 1
ATOM 738 N N . ASP A 1 93 ? 32.892 0.274 15.142 1.00 49.16 93 ASP A N 1
ATOM 739 C CA . ASP A 1 93 ? 34.073 0.301 16.004 1.00 49.16 93 ASP A CA 1
ATOM 740 C C . ASP A 1 93 ? 35.385 0.315 15.201 1.00 49.16 93 ASP A C 1
ATOM 742 O O . ASP A 1 93 ? 35.592 -0.448 14.261 1.00 49.16 93 ASP A O 1
ATOM 746 N N . SER A 1 94 ? 36.217 1.272 15.599 1.00 51.66 94 SER A N 1
ATOM 747 C CA . SER A 1 94 ? 37.676 1.351 15.595 1.00 51.66 94 SER A CA 1
ATOM 748 C C . SER A 1 94 ? 38.555 0.755 14.483 1.00 51.66 94 SER A C 1
ATOM 750 O O . SER A 1 94 ? 38.725 -0.445 14.310 1.00 51.66 94 SER A O 1
ATOM 752 N N . THR A 1 95 ? 39.375 1.684 13.976 1.00 49.88 95 THR A N 1
ATOM 753 C CA . THR A 1 95 ? 40.823 1.585 13.694 1.00 49.88 95 THR A CA 1
ATOM 754 C C . THR A 1 95 ? 41.319 1.083 12.331 1.00 49.88 95 THR A C 1
ATOM 756 O O . THR A 1 95 ? 41.218 -0.072 11.950 1.00 49.88 95 THR A O 1
ATOM 759 N N . THR A 1 96 ? 41.960 2.037 11.644 1.00 51.97 96 THR A N 1
ATOM 760 C CA . THR A 1 96 ? 43.169 1.940 10.811 1.00 51.97 96 THR A CA 1
ATOM 761 C C . THR A 1 96 ? 43.313 0.733 9.878 1.00 51.97 96 THR A C 1
ATOM 763 O O . THR A 1 96 ? 43.635 -0.365 10.309 1.00 51.97 96 THR A O 1
ATOM 766 N N . THR A 1 97 ? 43.316 0.978 8.566 1.00 43.31 97 THR A N 1
ATOM 767 C CA . THR A 1 97 ? 44.526 0.799 7.737 1.00 43.31 97 THR A CA 1
ATOM 768 C C . THR A 1 97 ? 44.287 1.275 6.304 1.00 43.31 97 THR A C 1
ATOM 770 O O . THR A 1 97 ? 43.270 1.002 5.673 1.00 43.31 97 THR A O 1
ATOM 773 N N . LYS A 1 98 ? 45.273 2.030 5.802 1.00 57.84 98 LYS A N 1
ATOM 774 C CA . LYS A 1 98 ? 45.567 2.265 4.382 1.00 57.84 98 LYS A CA 1
ATOM 775 C C . LYS A 1 98 ? 45.293 1.005 3.552 1.00 57.84 98 LYS A C 1
ATOM 777 O O . LYS A 1 98 ? 45.761 -0.050 3.943 1.00 57.84 98 LYS A O 1
ATOM 782 N N . LEU A 1 99 ? 44.758 1.160 2.340 1.00 51.78 99 LEU A N 1
ATOM 783 C CA . LEU A 1 99 ? 45.532 0.973 1.106 1.00 51.78 99 LEU A CA 1
ATOM 784 C C . LEU A 1 99 ? 44.811 1.609 -0.095 1.00 51.78 99 LEU A C 1
ATOM 786 O O . LEU A 1 99 ? 43.598 1.537 -0.261 1.00 51.78 99 LEU A O 1
ATOM 790 N N . ARG A 1 100 ? 45.628 2.281 -0.909 1.00 50.62 100 ARG A N 1
ATOM 791 C CA . ARG A 1 100 ? 45.317 2.911 -2.194 1.00 50.62 100 ARG A CA 1
ATOM 792 C C . ARG A 1 100 ? 44.742 1.903 -3.196 1.00 50.62 100 ARG A C 1
ATOM 794 O O . ARG A 1 100 ? 45.333 0.850 -3.394 1.00 50.62 100 ARG A O 1
ATOM 801 N N . ALA A 1 101 ? 43.770 2.343 -3.988 1.00 47.47 101 ALA A N 1
ATOM 802 C CA . ALA A 1 101 ? 43.688 1.990 -5.404 1.00 47.47 101 ALA A CA 1
ATOM 803 C C . ALA A 1 101 ? 43.215 3.238 -6.158 1.00 47.47 101 ALA A C 1
ATOM 805 O O . ALA A 1 101 ? 42.101 3.719 -5.964 1.00 47.47 101 ALA A O 1
ATOM 806 N N . GLY A 1 102 ? 44.132 3.843 -6.911 1.00 50.25 102 GLY A N 1
ATOM 807 C CA . GLY A 1 102 ? 43.877 5.069 -7.651 1.00 50.25 102 GLY A CA 1
ATOM 808 C C . GLY A 1 102 ? 43.126 4.800 -8.946 1.00 50.25 102 GLY A C 1
ATOM 809 O O . GLY A 1 102 ? 43.397 3.812 -9.610 1.00 50.25 102 GLY A O 1
ATOM 810 N N . ASN A 1 103 ? 42.277 5.747 -9.337 1.00 47.19 103 ASN A N 1
ATOM 811 C CA . ASN A 1 103 ? 41.929 5.969 -10.734 1.00 47.19 103 ASN A CA 1
ATOM 812 C C . ASN A 1 103 ? 42.213 7.436 -11.051 1.00 47.19 103 ASN A C 1
ATOM 814 O O . ASN A 1 103 ? 41.381 8.319 -10.859 1.00 47.19 103 ASN A O 1
ATOM 818 N N . ARG A 1 104 ? 43.439 7.685 -11.520 1.00 52.09 104 ARG A N 1
ATOM 819 C CA . ARG A 1 104 ? 43.743 8.857 -12.335 1.00 52.09 104 ARG A CA 1
ATOM 820 C C . ARG A 1 104 ? 43.164 8.580 -13.719 1.00 52.09 104 ARG A C 1
ATOM 822 O O . ARG A 1 104 ? 43.684 7.727 -14.427 1.00 52.09 104 ARG A O 1
ATOM 829 N N . SER A 1 105 ? 42.115 9.294 -14.104 1.00 50.56 105 SER A N 1
ATOM 830 C CA . SER A 1 105 ? 41.794 9.480 -15.517 1.00 50.56 105 SER A CA 1
ATOM 831 C C . SER A 1 105 ? 41.780 10.977 -15.781 1.00 50.56 105 SER A C 1
ATOM 833 O O . SER A 1 105 ? 40.820 11.680 -15.482 1.00 50.56 105 SER A O 1
ATOM 835 N N . HIS A 1 106 ? 42.935 11.439 -16.256 1.00 52.03 106 HIS A N 1
ATOM 836 C CA . HIS A 1 106 ? 43.085 12.668 -17.016 1.00 52.03 106 HIS A CA 1
ATOM 837 C C . HIS A 1 106 ? 42.209 12.540 -18.266 1.00 52.03 106 HIS A C 1
ATOM 839 O O . HIS A 1 106 ? 42.360 11.579 -19.017 1.00 52.03 106 HIS A O 1
ATOM 845 N N . ASN A 1 107 ? 41.335 13.510 -18.497 1.00 57.31 107 ASN A N 1
ATOM 846 C CA . ASN A 1 107 ? 41.032 13.953 -19.849 1.00 57.31 107 ASN A CA 1
ATOM 847 C C . ASN A 1 107 ? 40.872 15.467 -19.796 1.00 57.31 107 ASN A C 1
ATOM 849 O O . ASN A 1 107 ? 39.898 16.003 -19.270 1.00 57.31 107 ASN A O 1
ATOM 853 N N . ASP A 1 108 ? 41.914 16.119 -20.293 1.00 49.59 108 ASP A N 1
ATOM 854 C CA . ASP A 1 108 ? 41.970 17.533 -20.593 1.00 49.59 108 ASP A CA 1
ATOM 855 C C . ASP A 1 108 ? 40.956 17.918 -21.669 1.00 49.59 108 ASP A C 1
ATOM 857 O O . ASP A 1 108 ? 40.701 17.179 -22.618 1.00 49.59 108 ASP A O 1
ATOM 861 N N . GLY A 1 109 ? 40.488 19.160 -21.562 1.00 49.56 109 GLY A N 1
ATOM 862 C CA . GLY A 1 109 ? 40.283 19.998 -22.734 1.00 49.56 109 GLY A CA 1
ATOM 863 C C . GLY A 1 109 ? 38.965 19.816 -23.478 1.00 49.56 109 GLY A C 1
ATOM 864 O O . GLY A 1 109 ? 38.881 19.080 -24.455 1.00 49.56 109 GLY A O 1
ATOM 865 N N . LYS A 1 110 ? 37.981 20.644 -23.119 1.00 49.84 110 LYS A N 1
ATOM 866 C CA . LYS A 1 110 ? 37.441 21.710 -23.990 1.00 49.84 110 LYS A CA 1
ATOM 867 C C . LYS A 1 110 ? 36.204 22.313 -23.330 1.00 49.84 110 LYS A C 1
ATOM 869 O O . LYS A 1 110 ? 35.168 21.666 -23.204 1.00 49.84 110 LYS A O 1
ATOM 874 N N . GLY A 1 111 ? 36.329 23.567 -22.902 1.00 49.31 111 GLY A N 1
ATOM 875 C CA . GLY A 1 111 ? 35.186 24.371 -22.482 1.00 49.31 111 GLY A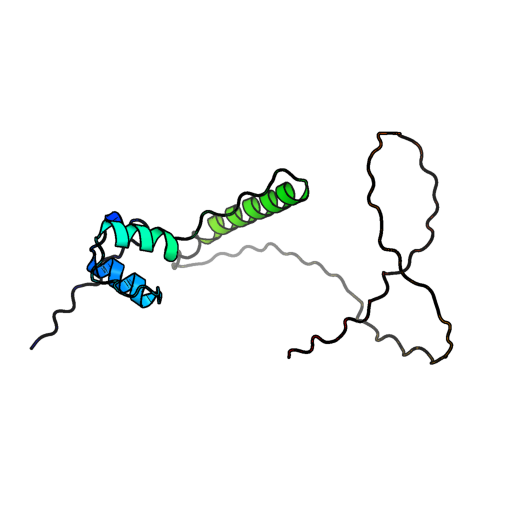 CA 1
ATOM 876 C C . GLY A 1 111 ? 34.200 24.567 -23.645 1.00 49.31 111 GLY A C 1
ATOM 877 O O . GLY A 1 111 ? 34.625 24.626 -24.803 1.00 49.31 111 GLY A O 1
ATOM 878 N N . PRO A 1 112 ? 32.890 24.663 -23.375 1.00 48.62 112 PRO A N 1
ATOM 879 C CA . PRO A 1 112 ? 31.902 24.902 -24.414 1.00 48.62 112 PRO A CA 1
ATOM 880 C C . PRO A 1 112 ? 32.021 26.349 -24.903 1.00 48.62 112 PRO A C 1
ATOM 882 O O . PRO A 1 112 ? 31.611 27.288 -24.221 1.00 48.62 112 PRO A O 1
ATOM 885 N N . GLN A 1 113 ? 32.587 26.537 -26.097 1.00 48.72 113 GLN A N 1
ATOM 886 C CA . GLN A 1 113 ? 32.451 27.802 -26.806 1.00 48.72 113 GLN A CA 1
ATOM 887 C C . GLN A 1 113 ? 30.993 27.996 -27.229 1.00 48.72 113 GLN A C 1
ATOM 889 O O . GLN A 1 113 ? 30.351 27.121 -27.810 1.00 48.72 113 GLN A O 1
ATOM 894 N N . ARG A 1 114 ? 30.488 29.172 -26.871 1.00 57.75 114 ARG A N 1
ATOM 895 C CA . ARG A 1 114 ? 29.155 29.698 -27.145 1.00 57.75 114 ARG A CA 1
ATOM 896 C C . ARG A 1 114 ? 28.993 29.879 -28.666 1.00 57.75 114 ARG A C 1
ATOM 898 O O . ARG A 1 114 ? 29.800 30.602 -29.246 1.00 57.75 114 ARG A O 1
ATOM 905 N N . PRO A 1 115 ? 28.003 29.25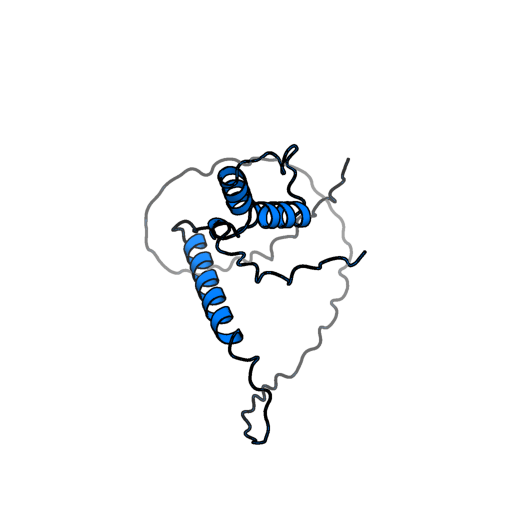7 -29.328 1.00 50.25 115 PRO A N 1
ATOM 906 C CA . PRO A 1 115 ? 27.757 29.508 -30.743 1.00 50.25 115 PRO A CA 1
ATOM 907 C C . PRO A 1 115 ? 27.199 30.919 -30.942 1.00 50.25 115 PRO A C 1
ATOM 909 O O . PRO A 1 115 ? 26.288 31.339 -30.226 1.00 50.25 115 PRO A O 1
ATOM 912 N N . SER A 1 116 ? 27.767 31.630 -31.909 1.00 59.72 116 SER A N 1
ATOM 913 C CA . SER A 1 116 ? 27.292 32.900 -32.450 1.00 59.72 116 SER A CA 1
ATOM 914 C C . SER A 1 116 ? 25.871 32.789 -33.021 1.00 59.72 116 SER A C 1
ATOM 916 O O . SER A 1 116 ? 25.457 31.743 -33.525 1.00 59.72 116 SER A O 1
ATOM 918 N N . GLU A 1 117 ? 25.123 33.887 -32.925 1.00 53.84 117 GLU A N 1
ATOM 919 C CA . GLU A 1 117 ? 23.756 34.023 -33.436 1.00 53.84 117 GLU A CA 1
ATOM 920 C C . GLU A 1 117 ? 23.712 33.933 -34.976 1.00 53.84 117 GLU A C 1
ATOM 922 O O . GLU A 1 117 ? 24.580 34.505 -35.642 1.00 53.84 117 GLU A O 1
ATOM 927 N N . PRO A 1 118 ? 22.714 33.249 -35.573 1.00 52.59 118 PRO A N 1
ATOM 928 C CA . PRO A 1 118 ? 22.548 33.222 -37.020 1.00 52.59 118 PRO A CA 1
ATOM 929 C C . PRO A 1 118 ? 21.719 34.419 -37.536 1.00 52.59 118 PRO A C 1
ATOM 931 O O . PRO A 1 118 ? 20.798 34.882 -36.856 1.00 52.59 118 PRO A O 1
ATOM 934 N N . PRO A 1 119 ? 21.998 34.895 -38.765 1.00 50.91 119 PRO A N 1
ATOM 935 C CA . PRO A 1 119 ? 21.303 36.016 -39.377 1.00 50.91 119 PRO A CA 1
ATOM 936 C C . PRO A 1 119 ? 19.870 35.650 -39.783 1.00 50.91 119 PRO A C 1
ATOM 938 O O . PRO A 1 119 ? 19.558 34.567 -40.277 1.00 50.91 119 PRO A O 1
ATOM 941 N N . HIS A 1 120 ? 19.002 36.626 -39.582 1.00 53.38 120 HIS A N 1
ATOM 942 C CA . HIS A 1 120 ? 17.596 36.689 -39.947 1.00 53.38 120 HIS A CA 1
ATOM 943 C C . HIS A 1 120 ? 17.418 36.700 -41.470 1.00 53.38 120 HIS A C 1
ATOM 945 O O . HIS A 1 120 ? 17.808 37.659 -42.127 1.00 53.38 120 HIS A O 1
ATOM 951 N N . THR A 1 121 ? 16.735 35.698 -42.033 1.00 44.06 121 THR A N 1
ATOM 952 C CA . THR A 1 121 ? 16.065 35.841 -43.337 1.00 44.06 121 THR A CA 1
ATOM 953 C C . THR A 1 121 ? 14.702 35.147 -43.343 1.00 44.06 121 THR A C 1
ATOM 955 O O . THR A 1 121 ? 14.503 34.068 -42.788 1.00 44.06 121 THR A O 1
ATOM 958 N N . LYS A 1 122 ? 13.740 35.879 -43.910 1.00 54.69 122 LYS A N 1
ATOM 959 C CA . LYS A 1 122 ? 12.303 35.609 -44.021 1.00 54.69 122 LYS A CA 1
ATOM 960 C C . LYS A 1 122 ? 11.997 34.696 -45.223 1.00 54.69 122 LYS A C 1
ATOM 962 O O . LYS A 1 122 ? 12.853 34.483 -46.074 1.00 54.69 122 LYS A O 1
ATOM 967 N N . SER A 1 123 ? 10.716 34.323 -45.332 1.00 42.19 123 SER A N 1
ATOM 968 C CA . SER A 1 123 ? 10.008 33.566 -46.391 1.00 42.19 123 SER A CA 1
ATOM 969 C C . SER A 1 123 ? 9.818 32.082 -46.034 1.00 42.19 123 SER A C 1
ATOM 971 O O . SER A 1 123 ? 10.764 31.395 -45.691 1.00 42.19 123 SER A O 1
ATOM 973 N N . GLY A 1 124 ? 8.621 31.498 -45.968 1.00 45.66 124 GLY A N 1
ATOM 974 C CA . GLY A 1 124 ? 7.307 31.884 -46.473 1.00 45.66 124 GLY A CA 1
ATOM 975 C C . GLY A 1 124 ? 6.879 30.890 -47.548 1.00 45.66 124 GLY A C 1
ATOM 976 O O . GLY A 1 124 ? 7.252 31.095 -48.693 1.00 45.66 124 GLY A O 1
ATOM 977 N N . ARG A 1 125 ? 6.110 29.842 -47.203 1.00 44.25 125 ARG A N 1
ATOM 978 C CA . ARG A 1 125 ? 5.141 29.199 -48.117 1.00 44.25 125 ARG A CA 1
ATOM 979 C C . ARG A 1 125 ? 4.239 28.182 -47.410 1.00 44.25 125 ARG A C 1
ATOM 981 O O . ARG A 1 125 ? 4.642 27.541 -46.447 1.00 44.25 125 ARG A O 1
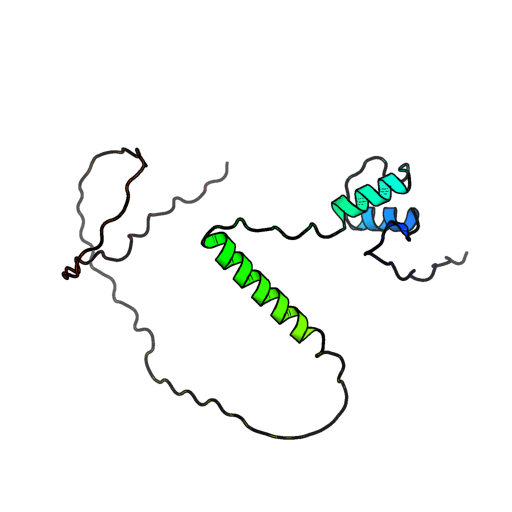ATOM 988 N N . GLN A 1 126 ? 3.011 28.105 -47.911 1.00 46.81 126 GLN A N 1
ATOM 989 C CA . GLN A 1 126 ? 1.836 27.416 -47.384 1.00 46.81 126 GLN A CA 1
ATOM 990 C C . GLN A 1 126 ? 1.715 25.945 -47.843 1.00 46.81 126 GLN A C 1
ATOM 992 O O . GLN A 1 126 ? 2.246 25.579 -48.889 1.00 46.81 126 GLN A O 1
ATOM 997 N N . SER A 1 127 ? 0.850 25.218 -47.120 1.00 47.69 127 SER A N 1
ATOM 998 C CA . SER A 1 127 ? -0.172 24.267 -47.613 1.00 47.69 127 SER A CA 1
ATOM 999 C C . SER A 1 127 ? 0.057 22.745 -47.632 1.00 47.69 127 SER A C 1
ATOM 1001 O O . SER A 1 127 ? 1.135 22.233 -47.907 1.00 47.69 127 SER A O 1
ATOM 1003 N N . SER A 1 128 ? -1.088 22.073 -47.396 1.00 43.97 128 SER A N 1
ATOM 1004 C CA . SER A 1 128 ? -1.437 20.638 -47.291 1.00 43.97 128 SER A CA 1
ATOM 1005 C C . SER A 1 128 ? -0.880 19.924 -46.050 1.00 43.97 128 SER A C 1
ATOM 1007 O O . SER A 1 128 ? 0.323 19.800 -45.889 1.00 43.97 128 SER A O 1
ATOM 1009 N N . GLY A 1 129 ? -1.679 19.542 -45.041 1.00 40.50 129 GLY A N 1
ATOM 1010 C CA . GLY A 1 129 ? -2.904 18.731 -45.124 1.00 40.50 129 GLY A CA 1
ATOM 1011 C C . GLY A 1 129 ? -2.471 17.301 -45.465 1.00 40.50 129 GLY A C 1
ATOM 1012 O O . GLY A 1 129 ? -2.005 17.083 -46.567 1.00 40.50 129 GLY A O 1
ATOM 1013 N N . GLY A 1 130 ? -2.448 16.300 -44.592 1.00 46.84 130 GLY A N 1
ATOM 1014 C CA . GLY A 1 130 ? -3.261 16.045 -43.415 1.00 46.84 130 GLY A CA 1
ATOM 1015 C C . GLY A 1 130 ? -3.912 14.680 -43.620 1.00 46.84 130 GLY A C 1
ATOM 1016 O O . GLY A 1 130 ? -5.117 14.628 -43.793 1.00 46.84 130 GLY A O 1
ATOM 1017 N N . GLU A 1 131 ? -3.124 13.601 -43.645 1.00 38.50 131 GLU A N 1
ATOM 1018 C CA . GLU A 1 131 ? -3.652 12.238 -43.766 1.00 38.50 131 GLU A CA 1
ATOM 1019 C C . GLU A 1 131 ? -2.809 11.296 -42.897 1.00 38.50 131 GLU A C 1
ATOM 1021 O O . GLU A 1 131 ? -1.695 10.902 -43.236 1.00 38.50 131 GLU A O 1
ATOM 1026 N N . TRP A 1 132 ? -3.308 11.034 -41.688 1.00 47.31 132 TRP A N 1
ATOM 1027 C CA . TRP A 1 132 ? -2.799 9.991 -40.806 1.00 47.31 132 TRP A CA 1
ATOM 1028 C C . TRP A 1 132 ? -3.646 8.754 -41.060 1.00 47.31 132 TRP A C 1
ATOM 1030 O O . TRP A 1 132 ? -4.769 8.668 -40.568 1.00 47.31 132 TRP A O 1
ATOM 1040 N N . GLY A 1 133 ? -3.121 7.808 -41.829 1.00 43.03 133 GLY A N 1
ATOM 1041 C CA . GLY A 1 133 ? -3.821 6.564 -42.093 1.00 43.03 133 GLY A CA 1
ATOM 1042 C C . GLY A 1 133 ? -2.880 5.444 -42.502 1.00 43.03 133 GLY A C 1
ATOM 1043 O O . GLY A 1 133 ? -2.030 5.623 -43.364 1.00 43.03 133 GLY A O 1
ATOM 1044 N N . SER A 1 134 ? -3.131 4.285 -41.898 1.00 34.69 134 SER A N 1
ATOM 1045 C CA . SER A 1 134 ? -2.754 2.945 -42.349 1.00 34.69 134 SER A CA 1
ATOM 1046 C C . SER A 1 134 ? -1.413 2.379 -41.865 1.00 34.69 134 SER A C 1
ATOM 1048 O O . SER A 1 134 ? -0.353 2.599 -42.443 1.00 34.69 134 SER A O 1
ATOM 1050 N N . TRP A 1 135 ? -1.498 1.591 -40.788 1.00 46.28 135 TRP A N 1
ATOM 1051 C CA . TRP A 1 135 ? -0.540 0.536 -40.456 1.00 46.28 135 TRP A CA 1
ATOM 1052 C C . TRP A 1 135 ? -1.199 -0.814 -40.780 1.00 46.28 135 TRP A C 1
ATOM 1054 O O . TRP A 1 135 ? -1.621 -1.521 -39.869 1.00 46.28 135 TRP A O 1
ATOM 1064 N N . ASP A 1 136 ? -1.306 -1.131 -42.068 1.00 48.75 136 ASP A N 1
ATOM 1065 C CA . ASP A 1 136 ? -1.469 -2.503 -42.574 1.00 48.75 136 ASP A CA 1
ATOM 1066 C C . ASP A 1 136 ? -0.056 -3.117 -42.639 1.00 48.75 136 ASP A C 1
ATOM 1068 O O . ASP A 1 136 ? 0.879 -2.505 -43.156 1.00 48.75 136 ASP A O 1
ATOM 1072 N N . GLU A 1 137 ? 0.270 -4.118 -41.830 1.00 50.81 137 GLU A N 1
ATOM 1073 C CA . GLU A 1 137 ? -0.016 -5.546 -42.015 1.00 50.81 137 GLU A CA 1
ATOM 1074 C C . GLU A 1 137 ? 0.956 -6.218 -43.014 1.00 50.81 137 GLU A C 1
ATOM 1076 O O . GLU A 1 137 ? 1.045 -5.891 -44.188 1.00 50.81 137 GLU A O 1
ATOM 1081 N N . GLU A 1 138 ? 1.736 -7.150 -42.454 1.00 42.69 138 GLU A N 1
ATOM 1082 C CA . GLU A 1 138 ? 2.322 -8.332 -43.095 1.00 42.69 138 GLU A CA 1
ATOM 1083 C C . GLU A 1 138 ? 3.304 -8.182 -44.283 1.00 42.69 138 GLU A C 1
ATOM 1085 O O . GLU A 1 138 ? 2.924 -7.950 -45.423 1.00 42.69 138 GLU A O 1
ATOM 1090 N N . SER A 1 139 ? 4.585 -8.535 -44.064 1.00 51.38 139 SER A N 1
ATOM 1091 C CA . SER A 1 139 ? 5.202 -9.686 -44.763 1.00 51.38 139 SER A CA 1
ATOM 1092 C C . SER A 1 139 ? 6.687 -9.927 -44.451 1.00 51.38 139 SER A C 1
ATOM 1094 O O . SER A 1 139 ? 7.557 -9.066 -44.539 1.00 51.38 139 SER A O 1
ATOM 1096 N N . LYS A 1 140 ? 6.915 -11.193 -44.101 1.00 48.81 140 LYS A N 1
ATOM 1097 C CA . LYS A 1 140 ? 8.062 -12.098 -44.274 1.00 48.81 140 LYS A CA 1
ATOM 1098 C C . LYS A 1 140 ? 9.314 -11.602 -45.028 1.00 48.81 140 LYS A C 1
ATOM 1100 O O . LYS A 1 140 ? 9.256 -11.100 -46.139 1.00 48.81 140 LYS A O 1
ATOM 1105 N N . SER A 1 141 ? 10.452 -11.942 -44.411 1.00 52.91 141 SER A N 1
ATOM 1106 C CA . SER A 1 141 ? 11.744 -12.371 -44.980 1.00 52.91 141 SER A CA 1
ATOM 1107 C C . SER A 1 141 ? 12.163 -11.855 -46.363 1.00 52.91 141 SER A C 1
ATOM 1109 O O . SER A 1 141 ? 11.574 -12.245 -47.363 1.00 52.91 141 SER A O 1
ATOM 1111 N N . THR A 1 142 ? 13.335 -11.214 -46.442 1.00 44.72 142 THR A N 1
ATOM 1112 C CA . THR A 1 142 ? 14.423 -11.630 -47.353 1.00 44.72 142 THR A CA 1
ATOM 1113 C C . THR A 1 142 ? 15.738 -10.948 -46.972 1.00 44.72 142 THR A C 1
ATOM 1115 O O . THR A 1 142 ? 15.831 -9.751 -46.726 1.00 44.72 142 THR A O 1
ATOM 1118 N N . LYS A 1 143 ? 16.770 -11.782 -46.915 1.00 61.28 143 LYS A N 1
ATOM 1119 C CA . LYS A 1 143 ? 18.187 -11.488 -46.732 1.00 61.28 143 LYS A CA 1
ATOM 1120 C C . LYS A 1 143 ? 18.741 -10.900 -48.035 1.00 61.28 143 LYS A C 1
ATOM 1122 O O . LYS A 1 143 ? 18.686 -11.615 -49.029 1.00 61.28 143 LYS A O 1
ATOM 1127 N N . ARG A 1 144 ? 19.326 -9.688 -48.036 1.00 41.75 144 ARG A N 1
ATOM 1128 C CA . ARG A 1 144 ? 20.395 -9.296 -48.987 1.00 41.75 144 ARG A CA 1
ATOM 1129 C C . ARG A 1 144 ? 21.077 -7.946 -48.695 1.00 41.75 144 ARG A C 1
ATOM 1131 O O . ARG A 1 144 ? 20.429 -6.940 -48.455 1.00 41.75 144 ARG A O 1
ATOM 1138 N N . SER A 1 145 ? 22.409 -8.025 -48.769 1.00 42.69 145 SER A N 1
ATOM 1139 C CA . SER A 1 145 ? 23.406 -7.074 -49.295 1.00 42.69 145 SER A CA 1
ATOM 1140 C C . SER A 1 145 ? 23.450 -5.613 -48.828 1.00 42.69 145 SER A C 1
ATOM 1142 O O . SER A 1 145 ? 22.606 -4.786 -49.1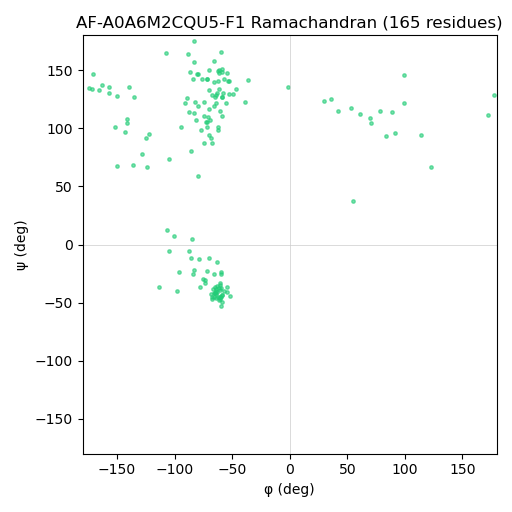48 1.00 42.69 145 SER A O 1
ATOM 1144 N N . ILE A 1 146 ? 24.598 -5.311 -48.220 1.00 50.78 146 ILE A N 1
ATOM 1145 C CA . ILE A 1 146 ? 25.331 -4.040 -48.202 1.00 50.78 146 ILE A CA 1
ATOM 1146 C C . ILE A 1 146 ? 25.297 -3.328 -49.567 1.00 50.78 146 ILE A C 1
ATOM 1148 O O . ILE A 1 146 ? 25.836 -3.865 -50.529 1.00 50.78 146 ILE A O 1
ATOM 1152 N N . THR A 1 147 ? 24.800 -2.085 -49.600 1.00 42.34 147 THR A N 1
ATOM 1153 C CA . THR A 1 147 ? 25.401 -0.965 -50.352 1.00 42.34 147 THR A CA 1
ATOM 1154 C C . THR A 1 147 ? 25.094 0.358 -49.645 1.00 42.34 147 THR A C 1
ATOM 1156 O O . THR A 1 147 ? 23.943 0.663 -49.343 1.00 42.34 147 THR A O 1
ATOM 1159 N N . ASN A 1 148 ? 26.149 1.131 -49.391 1.00 52.34 148 ASN A N 1
ATOM 1160 C CA . ASN A 1 148 ? 26.164 2.475 -48.818 1.00 52.34 148 ASN A CA 1
ATOM 1161 C C . ASN A 1 148 ? 25.249 3.466 -49.552 1.00 52.34 148 ASN A C 1
ATOM 1163 O O . ASN A 1 148 ? 25.461 3.661 -50.745 1.00 52.34 148 ASN A O 1
ATOM 1167 N N . ARG A 1 149 ? 24.381 4.187 -48.819 1.00 39.03 149 ARG A N 1
ATOM 1168 C CA . ARG A 1 149 ? 24.097 5.628 -49.011 1.00 39.03 149 ARG A CA 1
ATOM 1169 C C . ARG A 1 149 ? 23.663 6.262 -47.681 1.00 39.03 149 ARG A C 1
ATOM 1171 O O . ARG A 1 149 ? 22.516 6.134 -47.269 1.00 39.03 149 ARG A O 1
ATOM 1178 N N . CYS A 1 150 ? 24.588 6.969 -47.032 1.00 48.22 150 CYS A N 1
ATOM 1179 C CA . CYS A 1 150 ? 24.270 7.992 -46.037 1.00 48.22 150 CYS A CA 1
ATOM 1180 C C . CYS A 1 150 ? 23.645 9.189 -46.763 1.00 48.22 150 CYS A C 1
ATOM 1182 O O . CYS A 1 150 ? 24.356 10.053 -47.270 1.00 48.22 150 CYS A O 1
ATOM 1184 N N . LEU A 1 151 ? 22.316 9.223 -46.832 1.00 47.06 151 LEU A N 1
ATOM 1185 C CA . LEU A 1 151 ? 21.563 10.450 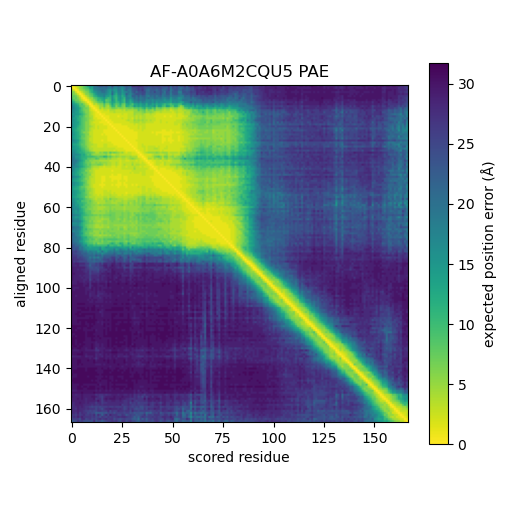-47.064 1.00 47.06 151 LEU A CA 1
ATOM 1186 C C . LEU A 1 151 ? 21.316 11.071 -45.692 1.00 47.06 151 LEU A C 1
ATOM 1188 O O . LEU A 1 151 ? 20.683 10.463 -44.833 1.00 47.06 151 LEU A O 1
ATOM 1192 N N . GLY A 1 152 ? 21.919 12.235 -45.465 1.00 52.12 152 GLY A N 1
ATOM 1193 C CA . GLY A 1 152 ? 21.862 12.941 -44.194 1.00 52.12 152 GLY A CA 1
ATOM 1194 C C . GLY A 1 152 ? 20.436 13.340 -43.836 1.00 52.12 152 GLY A C 1
ATOM 1195 O O . GLY A 1 152 ? 19.937 14.356 -44.309 1.00 52.12 152 GLY A O 1
ATOM 1196 N N . GLU A 1 153 ? 19.806 12.578 -42.949 1.00 47.41 153 GLU A N 1
ATOM 1197 C CA . GLU A 1 153 ? 18.707 13.090 -42.145 1.00 47.41 153 GLU A CA 1
ATOM 1198 C C . GLU A 1 153 ? 19.304 13.863 -40.972 1.00 47.41 153 GLU A C 1
ATOM 1200 O O . GLU A 1 153 ? 19.905 13.309 -40.050 1.00 47.41 153 GLU A O 1
ATOM 1205 N N . GLY A 1 154 ? 19.187 15.187 -41.050 1.00 67.06 154 GLY A N 1
ATOM 1206 C CA . GLY A 1 154 ? 19.513 16.064 -39.939 1.00 67.06 154 GLY A CA 1
ATOM 1207 C C . GLY A 1 154 ? 18.657 15.759 -38.699 1.00 67.06 154 GLY A C 1
ATOM 1208 O O . GLY A 1 154 ? 17.631 15.082 -38.790 1.00 67.06 154 GLY A O 1
ATOM 1209 N N . PRO A 1 155 ? 19.052 16.283 -37.526 1.00 70.50 155 PRO A N 1
ATOM 1210 C CA . PRO A 1 155 ? 18.363 16.031 -36.266 1.00 70.50 155 PRO A CA 1
ATOM 1211 C C . PRO A 1 155 ? 16.860 16.341 -36.366 1.00 70.50 155 PRO A C 1
ATOM 1213 O O . PRO A 1 155 ? 16.494 17.356 -36.971 1.00 70.50 155 PRO A O 1
ATOM 1216 N N . PRO A 1 156 ? 15.981 15.525 -35.753 1.00 67.69 156 PRO A N 1
ATOM 1217 C CA . PRO A 1 156 ? 14.540 15.738 -35.813 1.00 67.69 156 PRO A CA 1
ATOM 1218 C C . PRO A 1 156 ? 14.199 17.148 -35.322 1.00 67.69 156 PRO A C 1
ATOM 1220 O O . PRO A 1 156 ? 14.537 17.540 -34.201 1.00 67.69 156 PRO A O 1
ATOM 1223 N N . ARG A 1 157 ? 13.548 17.936 -36.186 1.00 66.81 157 ARG A N 1
ATOM 1224 C CA . ARG A 1 157 ? 13.161 19.316 -35.877 1.00 66.81 157 ARG A CA 1
ATOM 1225 C C . ARG A 1 157 ? 12.253 19.325 -34.646 1.00 66.81 157 ARG A C 1
ATOM 1227 O O . ARG A 1 157 ? 11.241 18.625 -34.598 1.00 66.81 157 ARG A O 1
ATOM 1234 N N . LYS A 1 158 ? 12.618 20.137 -33.649 1.00 68.81 158 LYS A N 1
ATOM 1235 C CA . LYS A 1 158 ? 11.821 20.358 -32.436 1.00 68.81 158 LYS A CA 1
ATOM 1236 C C . LYS A 1 158 ? 10.452 20.910 -32.840 1.00 68.81 158 LYS A C 1
ATOM 1238 O O . LYS A 1 158 ? 10.353 22.044 -33.302 1.00 68.81 158 LYS A O 1
ATOM 1243 N N . LYS A 1 159 ? 9.398 20.110 -32.671 1.00 77.69 159 LYS A N 1
ATOM 1244 C CA . LYS A 1 159 ? 8.015 20.587 -32.774 1.00 77.69 159 LYS A CA 1
ATOM 1245 C C . LYS A 1 159 ? 7.785 21.587 -31.639 1.00 77.69 159 LYS A C 1
ATOM 1247 O O . LYS A 1 159 ? 8.066 21.267 -30.483 1.00 77.69 159 LYS A O 1
ATOM 1252 N N . HIS A 1 160 ? 7.310 22.789 -31.963 1.00 73.19 160 HIS A N 1
ATOM 1253 C CA . HIS A 1 160 ? 6.881 23.759 -30.959 1.00 73.19 160 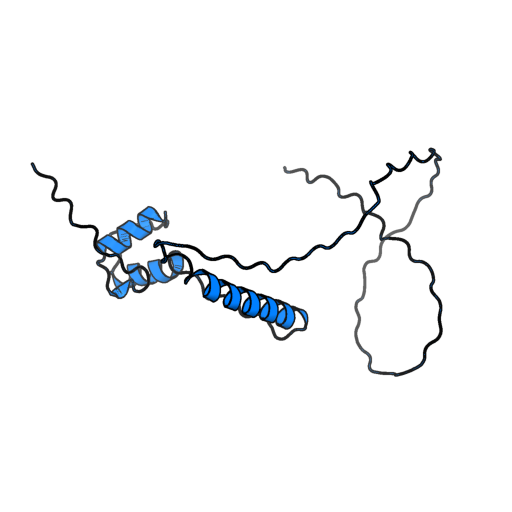HIS A CA 1
ATOM 1254 C C . HIS A 1 160 ? 5.734 23.139 -30.157 1.00 73.19 160 HIS A C 1
ATOM 1256 O O . HIS A 1 160 ? 4.679 22.827 -30.706 1.00 73.19 160 HIS A O 1
ATOM 1262 N N . ARG A 1 161 ? 5.965 22.907 -28.864 1.00 79.19 161 ARG A N 1
ATOM 1263 C CA . ARG A 1 161 ? 4.929 22.442 -27.946 1.00 79.19 161 ARG A CA 1
ATOM 1264 C C . ARG A 1 161 ? 4.106 23.666 -27.560 1.00 79.19 161 ARG A C 1
ATOM 1266 O O . ARG A 1 161 ? 4.668 24.625 -27.033 1.00 79.19 161 ARG A O 1
ATOM 1273 N N . THR A 1 162 ? 2.815 23.664 -27.871 1.00 80.25 162 THR A N 1
ATOM 1274 C CA . THR A 1 162 ? 1.911 24.720 -27.413 1.00 80.25 162 THR A CA 1
ATOM 1275 C C . THR A 1 162 ? 1.850 24.701 -25.882 1.00 80.25 162 THR A C 1
ATOM 1277 O O . THR A 1 162 ? 1.878 23.616 -25.286 1.00 80.25 162 THR A O 1
ATOM 1280 N N . PRO A 1 163 ? 1.820 25.872 -25.223 1.00 77.88 163 PRO A N 1
ATOM 1281 C CA . PRO A 1 163 ? 1.642 25.932 -23.780 1.00 77.88 163 PRO A CA 1
ATOM 1282 C C . PRO A 1 163 ? 0.285 25.325 -23.411 1.00 77.88 163 PRO A C 1
ATOM 1284 O O . PRO A 1 163 ? -0.723 25.597 -24.060 1.00 77.88 163 PRO A O 1
ATOM 1287 N N . ILE A 1 164 ? 0.281 24.468 -22.388 1.00 79.94 164 ILE A N 1
ATOM 1288 C CA . ILE A 1 164 ? -0.946 23.903 -21.822 1.00 79.94 164 ILE A CA 1
ATOM 1289 C C . ILE A 1 164 ? -1.652 25.044 -21.091 1.00 79.94 164 ILE A C 1
ATOM 1291 O O . ILE A 1 164 ? -1.160 25.513 -20.067 1.00 79.94 164 ILE A O 1
ATOM 1295 N N . THR A 1 165 ? -2.776 25.505 -21.629 1.00 86.12 165 THR A N 1
ATOM 1296 C CA . THR A 1 165 ? -3.691 26.411 -20.934 1.00 86.12 165 THR A CA 1
ATOM 1297 C C . THR A 1 165 ? -4.722 25.563 -20.200 1.00 86.12 165 THR A C 1
ATOM 1299 O O . THR A 1 165 ? -5.401 24.749 -20.827 1.00 86.12 165 THR A O 1
ATOM 1302 N N . TRP A 1 166 ? -4.810 25.715 -18.880 1.00 73.81 166 TRP A N 1
ATOM 1303 C CA . TRP A 1 166 ? -5.875 25.107 -18.082 1.00 73.81 166 TRP A CA 1
ATOM 1304 C C . TRP A 1 166 ? -7.127 26.003 -18.120 1.00 73.81 166 TRP A C 1
ATOM 1306 O O . TRP A 1 166 ? -6.952 27.224 -18.145 1.00 73.81 166 TRP A O 1
ATOM 1316 N N . PRO A 1 167 ? -8.343 25.425 -18.176 1.00 68.00 167 PRO A N 1
ATOM 1317 C CA . PRO A 1 167 ? -9.598 26.161 -18.017 1.00 68.00 167 PRO A CA 1
ATOM 1318 C C . PRO A 1 167 ? -9.818 26.639 -16.577 1.00 68.00 167 PRO A C 1
ATOM 1320 O O . PRO A 1 167 ? -9.287 25.987 -15.646 1.00 68.00 167 PRO A O 1
#

Solvent-accessible surface area (backbone atoms only — not comparable to full-atom values): 12336 Å² total; per-residue (Å²): 136,83,83,81,74,72,75,85,71,85,74,60,85,88,48,60,84,82,51,56,62,67,59,53,46,50,51,40,55,76,67,66,60,90,57,100,60,66,86,79,49,53,61,67,58,49,39,54,50,41,58,72,70,70,47,82,73,84,79,85,82,66,57,98,41,78,66,27,49,52,53,50,52,53,47,56,54,52,58,60,52,55,70,69,57,78,78,68,84,83,71,92,72,86,80,88,79,90,82,87,83,86,82,88,76,87,79,82,89,78,81,87,78,80,81,79,85,80,86,92,78,86,86,87,86,84,86,80,87,89,80,92,80,84,89,78,79,90,84,82,87,84,90,79,81,94,77,93,76,91,73,86,77,70,79,85,77,82,74,85,76,76,81,86,78,81,133

Secondary structure (DSSP, 8-state):
------------TT-GGGS-HHHHHHHHHHTT---TTSSSS-HHHHHHHHHHHTSPPPPPPPPSSHHHHHHHHHHHHHHHHHTTTTTSS-----------------------PPPPPPPP---------------------------------PSPP---PPP----